Protein AF-A0A820R841-F1 (afdb_monomer_lite)

Secondary structure (DSSP, 8-state):
-HHHHHHHH-SS-B-HHHHHHHHHHHHSS----TTTTT-SSHHHHHHH-TTTEEE-TTS-EEEPPPTTTHHHHHHHHTS-----------------------

InterPro domains:
  IPR025605 OST-HTH/LOTUS domain [PF12872] (2-52)
  IPR025605 OST-HTH/LOTUS domain [PS51644] (1-71)
  IPR041966 LOTUS-like domain [G3DSA:3.30.420.610] (1-84)

pLDDT: mean 76.36, std 21.29, range [25.28, 92.88]

Foldseek 3Di:
DVLLVVQLLDQPAAALVRSQVVSCVVVVPDGDVCVVVVHPDSVVVLVVVPVFWDADPVRGIHGDADPVSVVSSVVSNPDDDPPPPPPDPDDDDDDDDDDDDD

Radius of gyration: 18.35 Å; chains: 1; bounding box: 36×62×39 Å

Structure (mmCIF, N/CA/C/O backbone):
data_AF-A0A820R841-F1
#
_entry.id   AF-A0A820R841-F1
#
loop_
_atom_site.group_PDB
_atom_site.id
_atom_site.type_symbol
_atom_site.label_atom_id
_atom_site.label_alt_id
_atom_site.label_comp_id
_atom_site.label_asym_id
_atom_site.label_entity_id
_atom_site.label_seq_id
_atom_site.pdbx_PDB_ins_code
_atom_site.Cartn_x
_atom_site.Cartn_y
_atom_site.Cartn_z
_atom_site.occupancy
_atom_site.B_iso_or_equiv
_atom_site.auth_seq_id
_atom_site.auth_comp_id
_atom_site.auth_asym_id
_atom_site.auth_atom_id
_atom_site.pdbx_PDB_model_num
ATOM 1 N N . MET A 1 1 ? 2.683 -11.419 -3.778 1.00 62.81 1 MET A N 1
ATOM 2 C CA . MET A 1 1 ? 1.792 -11.886 -2.682 1.00 62.81 1 MET A CA 1
ATOM 3 C C . MET A 1 1 ? 1.988 -11.094 -1.381 1.00 62.81 1 MET A C 1
ATOM 5 O O . MET A 1 1 ? 1.147 -11.144 -0.495 1.00 62.81 1 MET A O 1
ATOM 9 N N . GLU A 1 2 ? 3.055 -10.311 -1.266 1.00 84.12 2 GLU A N 1
ATOM 10 C CA . GLU A 1 2 ? 3.571 -9.724 -0.029 1.00 84.12 2 GLU A CA 1
ATOM 11 C C . GLU A 1 2 ? 2.810 -8.448 0.354 1.00 84.12 2 GLU A C 1
ATOM 13 O O . GLU A 1 2 ? 2.442 -8.269 1.512 1.00 84.12 2 GLU A O 1
ATOM 18 N N . ILE A 1 3 ? 2.477 -7.606 -0.633 1.00 87.25 3 ILE A N 1
ATOM 19 C CA . ILE A 1 3 ? 1.690 -6.376 -0.432 1.00 87.25 3 ILE A CA 1
ATOM 20 C C . ILE A 1 3 ? 0.309 -6.703 0.150 1.00 87.25 3 ILE A C 1
ATOM 22 O O . ILE A 1 3 ? -0.119 -6.082 1.121 1.00 87.25 3 ILE A O 1
ATOM 26 N N . ARG A 1 4 ? -0.371 -7.726 -0.387 1.00 88.62 4 ARG A N 1
ATOM 27 C CA . ARG A 1 4 ? -1.680 -8.166 0.118 1.00 88.62 4 ARG A CA 1
ATOM 28 C C . ARG A 1 4 ? -1.581 -8.649 1.567 1.00 88.62 4 ARG A C 1
ATOM 30 O O . ARG A 1 4 ? -2.420 -8.278 2.380 1.00 88.62 4 ARG A O 1
ATOM 37 N N . SER A 1 5 ? -0.546 -9.421 1.902 1.00 88.56 5 SER A N 1
ATOM 38 C CA . SER A 1 5 ? -0.310 -9.902 3.270 1.00 88.56 5 SER A CA 1
ATOM 39 C C . SER A 1 5 ? -0.080 -8.761 4.264 1.00 88.56 5 SER A C 1
ATOM 41 O O . SER A 1 5 ? -0.651 -8.785 5.355 1.00 88.56 5 SER A O 1
ATOM 43 N N . LEU A 1 6 ? 0.692 -7.737 3.886 1.00 89.94 6 LEU A N 1
ATOM 44 C CA . LEU A 1 6 ? 0.909 -6.539 4.707 1.00 89.94 6 LEU A CA 1
ATOM 45 C C . LEU A 1 6 ? -0.396 -5.775 4.944 1.00 89.94 6 LEU A C 1
ATOM 47 O O . LEU A 1 6 ? -0.734 -5.454 6.081 1.00 89.94 6 LEU A O 1
ATOM 51 N N . LEU A 1 7 ? -1.164 -5.545 3.879 1.00 90.06 7 LEU A N 1
ATOM 52 C CA . LEU A 1 7 ? -2.423 -4.809 3.944 1.00 90.06 7 LEU A CA 1
ATOM 53 C C . LEU A 1 7 ? -3.502 -5.555 4.744 1.00 90.06 7 LEU A C 1
ATOM 55 O O . LEU A 1 7 ? -4.198 -4.935 5.542 1.00 90.06 7 LEU A O 1
ATOM 59 N N . VAL A 1 8 ? -3.625 -6.879 4.586 1.00 89.56 8 VAL A N 1
ATOM 60 C CA . VAL A 1 8 ? -4.573 -7.713 5.357 1.00 89.56 8 VAL A CA 1
ATOM 61 C C . VAL A 1 8 ? -4.209 -7.763 6.841 1.00 89.56 8 VAL A C 1
ATOM 63 O O . VAL A 1 8 ? -5.095 -7.888 7.685 1.00 89.56 8 VAL A O 1
ATOM 66 N N . SER A 1 9 ? -2.921 -7.644 7.160 1.00 87.69 9 SER A N 1
ATOM 67 C CA . SER A 1 9 ? -2.427 -7.608 8.538 1.00 87.69 9 SER A CA 1
ATOM 68 C C . SER A 1 9 ? -2.566 -6.228 9.190 1.00 87.69 9 SER A C 1
ATOM 70 O O . SER A 1 9 ? -2.395 -6.118 10.405 1.00 87.69 9 SER A O 1
ATOM 72 N N . SER A 1 10 ? -2.886 -5.180 8.421 1.00 87.56 10 SER A N 1
ATOM 73 C CA . SER A 1 10 ? -3.151 -3.849 8.962 1.00 87.56 10 SER A CA 1
ATOM 74 C C . SER A 1 10 ? -4.611 -3.696 9.381 1.00 87.56 10 SER A C 1
ATOM 76 O O . SER A 1 10 ? -5.539 -4.032 8.646 1.00 87.56 10 SER A O 1
ATOM 78 N N . GLN A 1 11 ? -4.814 -3.118 10.564 1.00 84.81 11 GLN A N 1
ATOM 79 C CA . GLN A 1 11 ? -6.146 -2.829 11.081 1.00 84.81 11 GLN A CA 1
ATOM 80 C C . GLN A 1 11 ? -6.813 -1.659 10.348 1.00 84.81 11 GLN A C 1
ATOM 82 O O . GLN A 1 11 ? -7.967 -1.766 9.973 1.00 84.81 11 GLN A O 1
ATOM 87 N N . ASN A 1 12 ? -6.115 -0.555 10.084 1.00 84.50 12 ASN A N 1
ATOM 88 C CA . ASN A 1 12 ? -6.753 0.662 9.554 1.00 84.50 12 ASN A CA 1
ATOM 89 C C . ASN A 1 12 ? -6.312 1.000 8.122 1.00 84.50 12 ASN A C 1
ATOM 91 O O . ASN A 1 12 ? -6.436 2.142 7.696 1.00 84.50 12 ASN A O 1
ATOM 95 N N . GLY A 1 13 ? -5.787 0.018 7.383 1.00 87.44 13 GLY A N 1
ATOM 96 C CA . GLY A 1 13 ? -5.051 0.293 6.148 1.00 87.44 13 GLY A CA 1
ATOM 97 C C . GLY A 1 13 ? -3.673 0.894 6.440 1.00 87.44 13 GLY A C 1
ATOM 98 O O . GLY A 1 13 ? -3.258 0.986 7.597 1.00 87.44 13 GLY A O 1
ATOM 99 N N . LEU A 1 14 ? -2.925 1.235 5.399 1.00 91.56 14 LEU A N 1
ATOM 100 C CA . LEU A 1 14 ? -1.582 1.812 5.518 1.00 91.56 14 LEU A CA 1
ATOM 101 C C . LEU A 1 14 ? -1.471 3.056 4.648 1.00 91.56 14 LEU A C 1
ATOM 103 O O . LEU A 1 14 ? -1.995 3.081 3.538 1.00 91.56 14 LEU A O 1
ATOM 107 N N . LEU A 1 15 ? -0.764 4.075 5.127 1.00 92.88 15 LEU A N 1
ATOM 108 C CA . LEU A 1 15 ? -0.303 5.150 4.250 1.00 92.88 15 LEU A CA 1
ATOM 109 C C . LEU A 1 15 ? 0.803 4.625 3.321 1.00 92.88 15 LEU A C 1
ATOM 111 O O . LEU A 1 15 ? 1.490 3.655 3.644 1.00 92.88 15 LEU A O 1
ATOM 115 N N . GLU A 1 16 ? 1.026 5.289 2.187 1.00 89.88 16 GLU A N 1
ATOM 116 C CA . GLU A 1 16 ? 2.059 4.889 1.216 1.00 89.88 16 GLU A CA 1
ATOM 117 C C . GLU A 1 16 ? 3.456 4.772 1.855 1.00 89.88 16 GLU A C 1
ATOM 119 O O . GLU A 1 16 ? 4.186 3.806 1.627 1.00 89.88 16 GLU A O 1
ATOM 124 N N . ASN A 1 17 ? 3.814 5.719 2.725 1.00 88.94 17 ASN A N 1
ATOM 125 C CA . ASN A 1 17 ? 5.089 5.704 3.443 1.00 88.94 17 ASN A CA 1
ATOM 126 C C . ASN A 1 17 ? 5.198 4.539 4.444 1.00 88.94 17 ASN A C 1
ATOM 128 O O . ASN A 1 17 ? 6.274 3.958 4.600 1.00 88.94 17 ASN A O 1
ATOM 132 N N . GLU A 1 18 ? 4.102 4.187 5.116 1.00 90.44 18 GLU A N 1
ATOM 133 C CA . GLU A 1 18 ? 4.035 3.049 6.029 1.00 90.44 18 GLU A CA 1
ATOM 134 C C . GLU A 1 18 ? 4.143 1.741 5.262 1.00 90.44 18 GLU A C 1
ATOM 136 O O . GLU A 1 18 ? 4.908 0.875 5.669 1.00 90.44 18 GLU A O 1
ATOM 141 N N . LEU A 1 19 ? 3.466 1.630 4.119 1.00 89.75 19 LEU A N 1
ATOM 142 C CA . LEU A 1 19 ? 3.560 0.466 3.250 1.00 89.75 19 LEU A CA 1
ATOM 143 C C . LEU A 1 19 ? 4.992 0.266 2.745 1.00 89.75 19 LEU A C 1
ATOM 145 O O . LEU A 1 19 ? 5.520 -0.837 2.842 1.00 89.75 19 LEU A O 1
ATOM 149 N N . CYS A 1 20 ? 5.655 1.324 2.272 1.00 87.88 20 CYS A N 1
ATOM 150 C CA . CYS A 1 20 ? 7.055 1.262 1.847 1.00 87.88 20 CYS A CA 1
ATOM 151 C C . CYS A 1 20 ? 7.992 0.821 2.976 1.00 87.88 20 CYS A C 1
ATOM 153 O O . CYS A 1 20 ? 8.865 -0.028 2.769 1.00 87.88 20 CYS A O 1
ATOM 155 N N . ARG A 1 21 ? 7.810 1.382 4.177 1.00 88.62 21 ARG A N 1
ATOM 156 C CA . ARG A 1 21 ? 8.591 1.018 5.363 1.00 88.62 21 ARG A CA 1
ATOM 157 C C . ARG A 1 21 ? 8.361 -0.441 5.740 1.00 88.62 21 ARG A C 1
ATOM 159 O O . ARG A 1 21 ? 9.324 -1.188 5.881 1.00 88.62 21 ARG A O 1
ATOM 166 N N . ASP A 1 22 ? 7.108 -0.842 5.893 1.00 88.31 22 ASP A N 1
ATOM 167 C CA . ASP A 1 22 ? 6.734 -2.167 6.380 1.00 88.31 22 ASP A CA 1
ATOM 168 C C . ASP A 1 22 ? 7.086 -3.248 5.348 1.00 88.31 22 ASP A C 1
ATOM 170 O O . ASP A 1 22 ? 7.544 -4.322 5.724 1.00 88.31 22 ASP A O 1
ATOM 174 N N . TYR A 1 23 ? 6.997 -2.942 4.050 1.00 89.25 23 TYR A N 1
ATOM 175 C CA . TYR A 1 23 ? 7.494 -3.807 2.979 1.00 89.25 23 TYR A CA 1
ATOM 176 C C . TYR A 1 23 ? 9.009 -3.990 3.041 1.00 89.25 23 TYR A C 1
ATOM 178 O O . TYR A 1 23 ? 9.496 -5.113 2.928 1.00 89.25 23 TYR A O 1
ATOM 186 N N . SER A 1 24 ? 9.756 -2.906 3.265 1.00 86.50 24 SER A N 1
ATOM 187 C CA . SER A 1 24 ? 11.216 -2.972 3.398 1.00 86.50 24 SER A CA 1
ATOM 188 C C . SER A 1 24 ? 11.628 -3.775 4.634 1.00 86.50 24 SER A C 1
ATOM 190 O O . SER A 1 24 ? 12.573 -4.555 4.573 1.00 86.50 24 SER A O 1
ATOM 192 N N . LEU A 1 25 ? 10.894 -3.635 5.745 1.00 85.50 25 LEU A N 1
ATOM 193 C CA . LEU A 1 25 ? 11.095 -4.438 6.955 1.00 85.50 25 LEU A CA 1
ATOM 194 C C . LEU A 1 25 ? 10.756 -5.915 6.722 1.00 85.50 25 LEU A C 1
ATOM 196 O O . LEU A 1 25 ? 11.499 -6.790 7.155 1.00 85.50 25 LEU A O 1
ATOM 200 N N . PHE A 1 26 ? 9.656 -6.193 6.024 1.00 84.19 26 PHE A N 1
ATOM 201 C CA . PHE A 1 26 ? 9.208 -7.551 5.731 1.00 84.19 26 PHE A CA 1
ATOM 202 C C . PHE A 1 26 ? 10.180 -8.289 4.806 1.00 84.19 26 PHE A C 1
ATOM 204 O O . PHE A 1 26 ? 10.542 -9.428 5.081 1.00 84.19 26 PHE A O 1
ATOM 211 N N . ASN A 1 27 ? 10.645 -7.631 3.742 1.00 80.50 27 ASN A N 1
ATOM 212 C CA . ASN A 1 27 ? 11.519 -8.251 2.750 1.00 80.50 27 ASN A CA 1
ATOM 213 C C . ASN A 1 27 ? 13.014 -8.063 3.019 1.00 80.50 27 ASN A C 1
ATOM 215 O O . ASN A 1 27 ? 13.801 -8.650 2.285 1.00 80.50 27 ASN A O 1
ATOM 219 N N . SER A 1 28 ? 13.408 -7.285 4.041 1.00 64.25 28 SER A N 1
ATOM 220 C CA . SER A 1 28 ? 14.776 -7.047 4.564 1.00 64.25 28 SER A CA 1
ATOM 221 C C . SER A 1 28 ? 15.867 -6.615 3.561 1.00 64.25 28 SER A C 1
ATOM 223 O O . SER A 1 28 ? 16.929 -6.158 3.971 1.00 64.25 28 SER A O 1
ATOM 225 N N . GLN A 1 29 ? 15.627 -6.735 2.258 1.00 59.22 29 GLN A N 1
ATOM 226 C CA . GLN A 1 29 ? 16.625 -6.709 1.193 1.00 59.22 29 GLN A CA 1
ATOM 227 C C . GLN A 1 29 ? 16.203 -5.813 0.022 1.00 59.22 29 GLN A C 1
ATOM 229 O O . GLN A 1 29 ? 17.060 -5.385 -0.748 1.00 59.22 29 GLN A O 1
ATOM 234 N N . CYS A 1 30 ? 14.911 -5.498 -0.126 1.00 60.78 30 CYS A N 1
ATOM 235 C CA . CYS A 1 30 ? 14.419 -4.698 -1.245 1.00 60.78 30 CYS A CA 1
ATOM 236 C C . CYS A 1 30 ? 13.305 -3.737 -0.813 1.00 60.78 30 CYS A C 1
ATOM 238 O O . CYS A 1 30 ? 12.354 -4.132 -0.134 1.00 60.78 30 CYS A O 1
ATOM 240 N N . SER A 1 31 ? 13.430 -2.478 -1.239 1.00 78.50 31 SER A N 1
ATOM 241 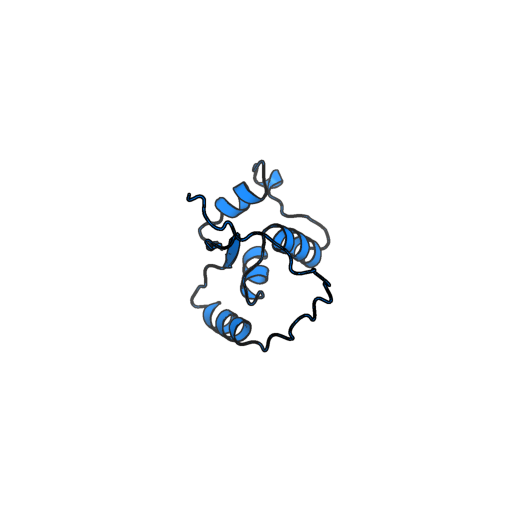C CA . SER A 1 31 ? 12.327 -1.520 -1.255 1.00 78.50 31 SER A CA 1
ATOM 242 C C . SER A 1 31 ? 11.258 -1.969 -2.257 1.00 78.50 31 SER A C 1
ATOM 244 O O . SER A 1 31 ? 11.440 -2.934 -3.000 1.00 78.50 31 SER A O 1
ATOM 246 N N . LEU A 1 32 ? 10.108 -1.295 -2.268 1.00 82.56 32 LEU A N 1
ATOM 247 C CA . LEU A 1 32 ? 9.053 -1.609 -3.228 1.00 82.56 32 LEU A CA 1
ATOM 248 C C . LEU A 1 32 ? 9.634 -1.612 -4.664 1.00 82.56 32 LEU A C 1
ATOM 250 O O . LEU A 1 32 ? 10.231 -0.611 -5.065 1.00 82.56 32 LEU A O 1
ATOM 254 N N . PRO A 1 33 ? 9.485 -2.692 -5.450 1.00 83.12 33 PRO A N 1
ATOM 255 C CA . PRO A 1 33 ? 10.176 -2.851 -6.734 1.00 83.12 33 PRO A CA 1
ATOM 256 C C . PRO A 1 33 ? 9.497 -2.085 -7.887 1.00 83.12 33 PRO A C 1
ATOM 258 O O . PRO A 1 33 ? 9.405 -2.589 -9.003 1.00 83.12 33 PRO A O 1
ATOM 261 N N .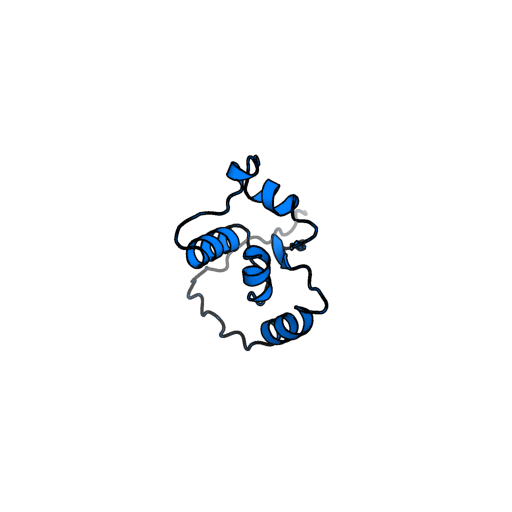 TYR A 1 34 ? 9.008 -0.864 -7.645 1.00 85.75 34 TYR A N 1
ATOM 262 C CA . TYR A 1 34 ? 8.269 -0.079 -8.645 1.00 85.75 34 TYR A CA 1
ATOM 263 C C . TYR A 1 34 ? 9.120 0.230 -9.889 1.00 85.75 34 TYR A C 1
ATOM 265 O O . TYR A 1 34 ? 8.623 0.140 -11.010 1.00 85.75 34 TYR A O 1
ATOM 273 N N . GLN A 1 35 ? 10.421 0.487 -9.705 1.00 86.00 35 GLN A N 1
ATOM 274 C CA . GLN A 1 35 ? 11.364 0.736 -10.803 1.00 86.00 35 GLN A CA 1
ATOM 275 C C . GLN A 1 35 ? 11.590 -0.507 -11.669 1.00 86.00 35 GLN A C 1
ATOM 277 O O . GLN A 1 35 ? 11.665 -0.402 -12.889 1.00 86.00 35 GLN A O 1
ATOM 282 N N . THR A 1 36 ? 11.647 -1.693 -11.055 1.00 85.12 36 THR A N 1
ATOM 283 C CA . THR A 1 36 ? 11.781 -2.971 -11.773 1.00 85.12 36 THR A CA 1
ATOM 284 C C . THR A 1 36 ? 10.582 -3.226 -12.682 1.00 85.12 36 THR A C 1
ATOM 286 O O . THR A 1 36 ? 10.726 -3.813 -13.751 1.00 85.12 36 THR A O 1
ATOM 289 N N . PHE A 1 37 ? 9.404 -2.752 -12.278 1.00 85.56 37 PHE A N 1
ATOM 290 C CA . PHE A 1 37 ? 8.182 -2.825 -13.073 1.00 85.56 37 PHE A CA 1
ATOM 291 C C . PHE A 1 37 ? 8.002 -1.648 -14.050 1.00 85.56 37 PHE A C 1
ATOM 293 O O . PHE A 1 37 ? 6.995 -1.598 -14.750 1.00 85.56 37 PHE A O 1
ATOM 300 N N . GLY A 1 38 ? 8.966 -0.724 -14.133 1.00 89.69 38 GLY A N 1
ATOM 301 C CA . GLY A 1 38 ? 8.949 0.389 -15.087 1.00 89.69 38 GLY A CA 1
ATOM 302 C C . GLY A 1 38 ? 8.116 1.601 -14.661 1.00 89.69 38 GLY A C 1
ATOM 303 O O . GLY A 1 38 ? 7.848 2.468 -15.490 1.00 89.69 38 GLY A O 1
ATOM 304 N N . TYR A 1 39 ? 7.716 1.692 -13.391 1.00 91.69 39 TYR A N 1
ATOM 305 C CA . TYR A 1 39 ? 6.993 2.851 -12.867 1.00 91.69 39 TYR A CA 1
ATOM 306 C C . TYR A 1 39 ? 7.953 3.939 -12.379 1.00 91.69 39 TYR A C 1
ATOM 308 O O . TYR A 1 39 ? 9.028 3.653 -11.849 1.00 91.69 39 TYR A O 1
ATOM 316 N N . LEU A 1 40 ? 7.541 5.202 -12.529 1.00 88.62 40 LEU A N 1
ATOM 317 C CA . LEU A 1 40 ? 8.322 6.369 -12.104 1.00 88.62 40 LEU A CA 1
ATOM 318 C C . LEU A 1 40 ? 8.179 6.647 -10.607 1.00 88.62 40 LEU A C 1
ATOM 320 O O . LEU A 1 40 ? 9.136 7.073 -9.960 1.00 88.62 40 LEU A O 1
ATOM 324 N N . THR A 1 41 ? 6.991 6.397 -10.060 1.00 88.62 41 THR A N 1
ATOM 325 C CA . THR A 1 41 ? 6.681 6.632 -8.652 1.00 88.62 41 THR A CA 1
ATOM 326 C C . THR A 1 41 ? 6.060 5.398 -8.004 1.00 88.62 41 THR A C 1
ATOM 328 O O . THR A 1 41 ? 5.493 4.528 -8.671 1.00 88.62 41 THR A O 1
ATOM 331 N N . VAL A 1 42 ? 6.172 5.321 -6.676 1.00 88.56 42 VAL A N 1
ATOM 332 C CA . VAL A 1 42 ? 5.498 4.292 -5.873 1.00 88.56 42 VAL A CA 1
ATOM 333 C C . VAL A 1 42 ? 3.986 4.420 -6.026 1.00 88.56 42 VAL A C 1
ATOM 335 O O . VAL A 1 42 ? 3.315 3.412 -6.228 1.00 88.56 42 VAL A O 1
ATOM 338 N N . THR A 1 43 ? 3.459 5.643 -5.978 1.00 89.38 43 THR A N 1
ATOM 339 C CA . THR A 1 43 ? 2.037 5.922 -6.173 1.00 89.38 43 THR A CA 1
ATOM 340 C C . THR A 1 43 ? 1.527 5.359 -7.503 1.00 89.38 43 THR A C 1
ATOM 342 O O . THR A 1 43 ? 0.510 4.673 -7.511 1.00 89.38 43 THR A O 1
ATOM 345 N N . ASP A 1 44 ? 2.251 5.556 -8.612 1.00 90.50 44 ASP A N 1
ATOM 346 C CA . ASP A 1 44 ? 1.863 5.010 -9.924 1.00 90.50 44 ASP A CA 1
ATOM 347 C C . ASP A 1 44 ? 1.836 3.481 -9.925 1.00 90.50 44 ASP A C 1
ATOM 349 O O . ASP A 1 44 ? 0.913 2.866 -10.459 1.00 90.50 44 ASP A O 1
ATOM 353 N N . PHE A 1 45 ? 2.827 2.857 -9.284 1.00 91.06 45 PHE A N 1
ATOM 354 C CA . PHE A 1 45 ? 2.850 1.409 -9.128 1.00 91.06 45 PHE A CA 1
ATOM 355 C C . PHE A 1 45 ? 1.659 0.915 -8.302 1.00 91.06 45 PHE A C 1
ATOM 357 O O . PHE A 1 45 ? 0.984 -0.020 -8.718 1.00 91.06 45 PHE A O 1
ATOM 364 N N . LEU A 1 46 ? 1.351 1.542 -7.167 1.00 89.88 46 LEU A N 1
ATOM 365 C CA . LEU A 1 46 ? 0.22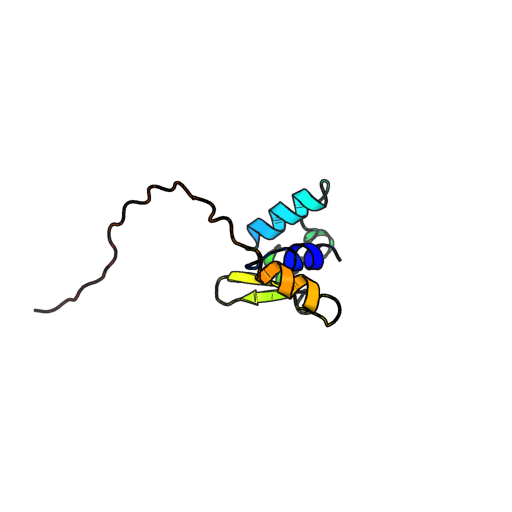5 1.135 -6.323 1.00 89.88 46 LEU A CA 1
ATOM 366 C C . LEU A 1 46 ? -1.116 1.339 -7.038 1.00 89.88 46 LEU A C 1
ATOM 368 O O . LEU A 1 46 ? -1.946 0.434 -7.021 1.00 89.88 46 LEU A O 1
ATOM 372 N N . ASN A 1 47 ? -1.273 2.444 -7.768 1.00 89.88 47 ASN A N 1
ATOM 373 C CA . ASN A 1 47 ? -2.439 2.708 -8.614 1.00 89.88 47 ASN A CA 1
ATOM 374 C C . ASN A 1 47 ? -2.610 1.689 -9.749 1.00 89.88 47 ASN A C 1
ATOM 376 O O . ASN A 1 47 ? -3.710 1.543 -10.276 1.00 89.88 47 ASN A O 1
ATOM 380 N N . SER A 1 48 ? -1.549 0.986 -10.154 1.00 91.25 48 SER A N 1
ATOM 381 C CA . SER A 1 48 ? -1.658 -0.094 -11.139 1.00 91.25 48 SER A CA 1
ATOM 382 C C . SER A 1 48 ? -2.257 -1.382 -10.553 1.00 91.25 48 SER A C 1
ATOM 384 O O . SER A 1 48 ? -2.865 -2.161 -11.284 1.00 91.25 48 SER A O 1
ATOM 386 N N . LEU A 1 49 ? -2.156 -1.587 -9.233 1.00 89.31 49 LEU A N 1
ATOM 387 C CA . LEU A 1 49 ? -2.555 -2.813 -8.525 1.00 89.31 49 LEU A CA 1
ATOM 388 C C . LEU A 1 49 ? -4.037 -2.817 -8.098 1.00 89.31 49 LEU A C 1
ATOM 390 O O . LEU A 1 49 ? -4.373 -3.201 -6.973 1.00 89.31 49 LEU A O 1
ATOM 394 N N . ASN A 1 50 ? -4.938 -2.401 -8.991 1.00 87.06 50 ASN A N 1
ATOM 395 C CA . ASN A 1 50 ? -6.377 -2.247 -8.706 1.00 87.06 50 ASN A CA 1
ATOM 396 C C . ASN A 1 50 ? -7.118 -3.560 -8.394 1.00 87.06 50 ASN A C 1
ATOM 398 O O . ASN A 1 50 ? -8.269 -3.533 -7.975 1.00 87.06 50 ASN A O 1
ATOM 402 N N . ASP A 1 51 ? -6.497 -4.712 -8.627 1.00 87.94 51 ASP A N 1
ATOM 403 C CA . ASP A 1 51 ? -7.000 -6.045 -8.284 1.00 87.94 51 ASP A CA 1
ATOM 404 C C . ASP A 1 51 ? -6.555 -6.507 -6.881 1.00 87.94 51 ASP A C 1
ATOM 406 O O . ASP A 1 51 ? -7.075 -7.478 -6.324 1.00 87.94 51 ASP A O 1
ATOM 410 N N . ILE A 1 52 ? -5.584 -5.817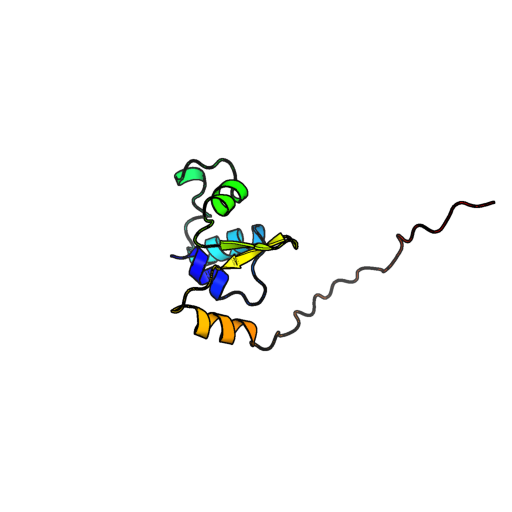 -6.281 1.00 88.50 52 ILE A N 1
ATOM 411 C CA . ILE A 1 52 ? -4.999 -6.166 -4.983 1.00 88.50 52 ILE A CA 1
ATOM 412 C C . ILE A 1 52 ? -5.381 -5.155 -3.909 1.00 88.50 52 ILE A C 1
ATOM 414 O O . ILE A 1 52 ? -5.582 -5.555 -2.758 1.00 88.50 52 ILE A O 1
ATOM 418 N N . LEU A 1 53 ? -5.462 -3.872 -4.256 1.00 91.75 53 LEU A N 1
ATOM 419 C CA . LEU A 1 53 ? -5.658 -2.786 -3.305 1.00 91.75 53 LEU A CA 1
ATOM 420 C C . LEU A 1 53 ? -6.603 -1.710 -3.836 1.00 91.75 53 LEU A C 1
ATOM 422 O O . LEU A 1 53 ? -6.859 -1.614 -5.033 1.00 91.75 53 LEU A O 1
ATOM 426 N N . TYR A 1 54 ? -7.107 -0.891 -2.919 1.00 91.00 54 TYR A N 1
ATOM 427 C CA . TYR A 1 54 ? -7.831 0.331 -3.238 1.00 91.00 54 TYR A CA 1
ATOM 428 C C . TYR A 1 54 ? -7.400 1.469 -2.309 1.00 91.00 54 TYR A C 1
ATOM 430 O O . TYR A 1 54 ? -7.000 1.243 -1.161 1.00 91.00 54 TYR A O 1
ATOM 438 N N . HIS A 1 55 ? -7.505 2.698 -2.810 1.00 91.12 55 HIS A N 1
ATOM 439 C CA . HIS A 1 55 ? -7.233 3.915 -2.052 1.00 91.12 55 HIS A CA 1
ATOM 440 C C . HIS A 1 55 ? -8.533 4.449 -1.444 1.00 91.12 55 HIS A C 1
ATOM 442 O O . HIS A 1 55 ? -9.536 4.608 -2.142 1.00 91.12 55 HIS A O 1
ATOM 448 N N . SER A 1 56 ? -8.533 4.715 -0.139 1.00 89.44 56 SER A N 1
ATOM 449 C CA . SER A 1 56 ? -9.636 5.408 0.521 1.00 89.44 56 SER A CA 1
ATOM 450 C C . SER A 1 56 ? -9.549 6.921 0.275 1.00 89.44 56 SER A C 1
ATOM 452 O O . SER A 1 56 ? -8.454 7.446 0.048 1.00 89.44 56 SER A O 1
ATOM 454 N N . PRO A 1 57 ? -10.675 7.654 0.369 1.00 86.69 57 PRO A N 1
ATOM 455 C CA . PRO A 1 57 ? -10.674 9.117 0.287 1.00 86.69 57 PRO A CA 1
ATOM 456 C C . PRO A 1 57 ? -9.768 9.794 1.327 1.00 86.69 57 PRO A C 1
ATOM 458 O O . PRO A 1 57 ? -9.276 10.893 1.090 1.00 86.69 57 PRO A O 1
ATOM 461 N N . ASP A 1 58 ? -9.518 9.119 2.451 1.00 88.25 58 ASP A N 1
ATOM 462 C CA . ASP A 1 58 ? -8.679 9.602 3.552 1.00 88.25 58 ASP A CA 1
ATOM 463 C C . ASP A 1 58 ? -7.171 9.388 3.299 1.00 88.25 58 ASP A C 1
ATOM 465 O O . ASP A 1 58 ? -6.343 9.716 4.149 1.00 88.25 58 ASP A O 1
ATOM 469 N N . GLY A 1 59 ? -6.797 8.824 2.144 1.00 86.38 59 GLY A N 1
ATOM 470 C CA . GLY A 1 59 ? -5.408 8.577 1.750 1.00 86.38 59 GLY A CA 1
ATOM 471 C C . GLY A 1 59 ? -4.825 7.251 2.248 1.00 86.38 59 GLY A C 1
ATOM 472 O O . GLY A 1 59 ? -3.633 7.005 2.060 1.00 86.38 59 GLY A O 1
ATOM 473 N N . TYR A 1 60 ? -5.638 6.384 2.858 1.00 91.69 60 TYR A N 1
ATOM 474 C CA . TYR A 1 60 ? -5.211 5.055 3.300 1.00 91.69 60 TYR A CA 1
ATOM 475 C C . TYR A 1 60 ? -5.358 4.017 2.192 1.00 91.69 60 TYR A C 1
ATOM 477 O O . TYR A 1 60 ? -6.304 4.029 1.407 1.00 91.69 60 TYR A O 1
ATOM 485 N N . ILE A 1 61 ? -4.432 3.070 2.172 1.00 92.88 61 ILE A N 1
ATOM 486 C CA . ILE A 1 61 ? -4.410 1.945 1.247 1.00 92.88 61 ILE A CA 1
ATOM 487 C C . ILE A 1 61 ? -4.977 0.730 1.965 1.00 92.88 61 ILE A C 1
ATOM 489 O O . ILE A 1 61 ? -4.521 0.363 3.053 1.00 92.88 61 ILE A O 1
ATOM 493 N N . HIS A 1 62 ? -5.962 0.092 1.345 1.00 91.56 62 HIS A N 1
ATOM 494 C CA . HIS A 1 62 ? -6.648 -1.074 1.883 1.00 91.56 62 HIS A CA 1
ATOM 495 C C . HIS A 1 62 ? -6.553 -2.257 0.919 1.00 91.56 62 HIS A C 1
ATOM 497 O O . HIS A 1 62 ? -6.484 -2.059 -0.295 1.00 91.56 62 HIS A O 1
ATOM 503 N N . PRO A 1 63 ? -6.562 -3.498 1.433 1.00 92.00 63 PRO A N 1
ATOM 504 C CA . PRO A 1 63 ? -6.584 -4.674 0.580 1.00 92.00 63 PRO A CA 1
ATOM 505 C C . PRO A 1 63 ? -7.976 -4.876 -0.023 1.00 92.00 63 PRO A C 1
ATOM 507 O O . PRO A 1 63 ? -8.992 -4.685 0.648 1.00 92.00 63 PRO A O 1
ATOM 510 N N . ILE A 1 64 ? -8.023 -5.379 -1.252 1.00 90.00 64 ILE A N 1
ATOM 511 C CA . ILE A 1 64 ? -9.216 -6.044 -1.772 1.00 90.00 64 ILE A CA 1
ATOM 512 C C . ILE A 1 64 ? -9.283 -7.432 -1.130 1.00 90.00 64 ILE A C 1
ATOM 514 O O . ILE A 1 64 ? -8.327 -8.212 -1.168 1.00 90.00 64 ILE A O 1
ATOM 518 N N . VAL A 1 65 ? -10.398 -7.703 -0.452 1.00 86.56 65 VAL A N 1
ATOM 519 C CA . VAL A 1 65 ? -10.567 -8.887 0.395 1.00 86.56 65 VAL A CA 1
ATOM 520 C C . VAL A 1 65 ? -11.353 -9.958 -0.353 1.00 86.56 65 VAL A C 1
ATOM 522 O O . VAL A 1 65 ? -12.531 -9.778 -0.660 1.00 86.56 65 VAL A O 1
ATOM 525 N N . ASP A 1 66 ? -10.710 -11.102 -0.567 1.00 86.19 66 ASP A N 1
ATOM 526 C CA . ASP A 1 66 ? -11.300 -12.288 -1.182 1.00 86.19 66 ASP A CA 1
ATOM 527 C C . ASP A 1 66 ? -11.930 -13.204 -0.118 1.00 86.19 66 ASP A C 1
ATOM 529 O O . ASP A 1 66 ? -11.706 -13.050 1.087 1.00 86.19 66 ASP A O 1
ATOM 533 N N . GLN A 1 67 ? -12.693 -14.220 -0.540 1.00 86.12 67 GLN A N 1
ATOM 534 C CA . GLN A 1 67 ? -13.320 -15.178 0.389 1.00 86.12 67 GLN A CA 1
ATOM 535 C C . GLN A 1 67 ? -12.302 -15.854 1.325 1.00 86.12 67 GLN A C 1
ATOM 537 O O . GLN A 1 67 ? -12.610 -16.100 2.491 1.00 86.12 67 GLN A O 1
ATOM 542 N N . SER A 1 68 ? -11.080 -16.097 0.843 1.00 83.50 68 SER A N 1
ATOM 543 C CA . SER A 1 68 ? -9.993 -16.704 1.616 1.00 83.50 68 SER A CA 1
ATOM 544 C C . SER A 1 68 ? -9.406 -15.771 2.681 1.00 83.50 68 SER A C 1
ATOM 546 O O . SER A 1 68 ? -9.026 -16.231 3.756 1.00 83.50 68 SER A O 1
ATOM 548 N N . THR A 1 69 ? -9.358 -14.460 2.428 1.00 85.12 69 THR A N 1
ATOM 549 C CA . THR A 1 69 ? -8.758 -13.473 3.343 1.00 85.12 69 THR A CA 1
ATOM 550 C C . THR A 1 69 ? -9.788 -12.776 4.230 1.00 85.12 69 THR A C 1
ATOM 552 O O . THR A 1 69 ? -9.421 -12.157 5.229 1.00 85.12 69 THR A O 1
ATOM 555 N N . LYS A 1 70 ? -11.086 -12.942 3.947 1.00 87.94 70 LYS A N 1
ATOM 556 C CA . LYS A 1 70 ? -12.201 -12.318 4.677 1.00 87.94 70 LYS A CA 1
ATOM 557 C C . LYS A 1 70 ? -12.218 -12.611 6.171 1.00 87.94 70 LYS A C 1
ATOM 559 O O . LYS A 1 70 ? -12.422 -11.696 6.968 1.00 87.94 70 LYS A O 1
ATOM 564 N N . HIS A 1 71 ? -12.035 -13.872 6.563 1.00 88.00 71 HIS A N 1
ATOM 565 C CA . HIS A 1 71 ? -12.077 -14.245 7.979 1.00 88.00 71 HIS A CA 1
ATOM 566 C C . HIS A 1 71 ? -10.918 -13.612 8.757 1.00 88.00 71 HIS A C 1
ATOM 568 O O . HIS A 1 71 ? -11.139 -13.007 9.805 1.00 88.00 71 HIS A O 1
ATOM 574 N N . ILE A 1 72 ? -9.706 -13.683 8.199 1.00 88.81 72 ILE A N 1
ATOM 575 C CA . ILE A 1 72 ? -8.497 -13.107 8.797 1.00 88.81 72 ILE A CA 1
ATOM 576 C C . ILE A 1 72 ? -8.639 -11.590 8.903 1.00 88.81 72 ILE A C 1
ATOM 578 O O . ILE A 1 72 ? -8.470 -11.037 9.985 1.00 88.81 72 ILE A O 1
ATOM 582 N N . PHE A 1 73 ? -9.037 -10.924 7.817 1.00 88.62 73 PHE A N 1
ATOM 583 C CA . PHE A 1 73 ? -9.230 -9.478 7.806 1.00 88.62 73 PHE A CA 1
ATOM 584 C C . PHE A 1 73 ? -10.241 -9.034 8.867 1.00 88.62 73 PHE A C 1
ATOM 586 O O . PHE A 1 73 ? -9.975 -8.113 9.633 1.00 88.62 73 PHE A O 1
ATOM 593 N N . LYS A 1 74 ? -11.372 -9.738 8.998 1.00 88.69 74 LYS A N 1
ATOM 594 C CA . LYS A 1 74 ? -12.370 -9.441 10.035 1.00 88.69 74 LYS A CA 1
ATOM 595 C C . LYS A 1 74 ? -11.797 -9.566 11.450 1.00 88.69 74 LYS A C 1
ATOM 597 O O . LYS A 1 74 ? -12.096 -8.724 12.292 1.00 88.69 74 LYS A O 1
ATOM 602 N N . LEU A 1 75 ? -10.987 -10.591 11.715 1.00 90.25 75 LEU A N 1
ATOM 603 C CA . LEU A 1 75 ? -10.328 -10.753 13.013 1.00 90.25 75 LEU A CA 1
ATOM 604 C C . LEU A 1 75 ? -9.339 -9.619 13.290 1.00 90.25 75 LEU A C 1
ATOM 606 O O . LEU A 1 75 ? -9.329 -9.090 14.398 1.00 90.25 75 LEU A O 1
ATOM 610 N N . VAL A 1 76 ? -8.550 -9.221 12.289 1.00 88.94 76 VAL A N 1
ATOM 611 C CA . VAL A 1 76 ? -7.595 -8.107 12.387 1.00 88.94 76 VAL A CA 1
ATOM 612 C C . VAL A 1 76 ? -8.320 -6.793 12.692 1.00 88.94 76 VAL A C 1
ATOM 614 O O . VAL A 1 76 ? -7.944 -6.092 13.628 1.00 88.94 76 VAL A O 1
ATOM 617 N N . GLN A 1 77 ? -9.421 -6.506 11.994 1.00 87.38 77 GLN A N 1
ATOM 618 C CA . GLN A 1 77 ? -10.254 -5.317 12.225 1.00 87.38 77 GLN A CA 1
ATOM 619 C C . GLN A 1 77 ? -10.779 -5.218 13.665 1.00 87.38 77 GLN A C 1
ATOM 621 O O . GLN A 1 77 ? -10.892 -4.130 14.229 1.00 87.38 77 GLN A O 1
ATOM 626 N N . GLN A 1 78 ? -11.073 -6.362 14.284 1.00 87.94 78 GLN A N 1
ATOM 627 C CA . GLN A 1 78 ? -11.620 -6.453 15.639 1.00 87.94 78 GLN A CA 1
ATOM 628 C C . GLN A 1 78 ? -10.550 -6.464 16.738 1.00 87.94 78 GLN A C 1
ATOM 630 O O . GLN A 1 78 ? -10.890 -6.525 17.925 1.00 87.94 78 GLN A O 1
ATOM 635 N N . GLN A 1 79 ? -9.262 -6.414 16.385 1.00 87.19 79 GLN A N 1
ATOM 636 C CA . GLN A 1 79 ? -8.194 -6.385 17.376 1.00 87.19 79 GLN A CA 1
ATOM 637 C C . GLN A 1 79 ? -8.320 -5.150 18.269 1.00 87.19 79 GLN A C 1
ATOM 639 O O . GLN A 1 79 ? -8.615 -4.037 17.830 1.00 87.19 79 GLN A O 1
ATOM 644 N N . ARG A 1 80 ? -8.082 -5.344 19.569 1.00 84.88 80 ARG A N 1
ATOM 645 C CA . ARG A 1 80 ? -8.079 -4.237 20.525 1.00 84.88 80 ARG A CA 1
ATOM 646 C C . ARG A 1 80 ? -6.926 -3.303 20.183 1.00 84.88 80 ARG A C 1
ATOM 648 O O . ARG A 1 80 ? -5.764 -3.649 20.398 1.00 84.88 80 ARG A O 1
ATOM 655 N N . THR A 1 81 ? -7.244 -2.095 19.731 1.00 68.62 81 THR A N 1
ATOM 656 C CA . THR A 1 81 ? -6.247 -1.041 19.560 1.00 68.62 81 THR A CA 1
ATOM 657 C C . THR A 1 81 ? -5.647 -0.714 20.922 1.00 68.62 81 THR A C 1
ATOM 659 O O . THR A 1 81 ? -6.293 -0.083 21.766 1.00 68.62 81 THR A O 1
ATOM 662 N N . LYS A 1 82 ? -4.389 -1.099 21.151 1.00 64.69 82 LYS A N 1
ATOM 663 C CA . LYS A 1 82 ? -3.580 -0.406 22.154 1.00 64.69 82 LYS A CA 1
ATOM 664 C C . LYS A 1 82 ? -3.432 1.011 21.619 1.00 64.69 82 LYS A C 1
ATOM 666 O O . LYS A 1 82 ? -2.716 1.204 20.640 1.00 64.69 82 LYS A O 1
ATOM 671 N N . LYS A 1 83 ? -4.159 1.982 22.190 1.00 56.31 83 LYS A N 1
ATOM 672 C CA . LYS A 1 83 ? -3.968 3.400 21.855 1.00 56.31 83 LYS A CA 1
ATOM 673 C C . LYS A 1 83 ? -2.468 3.666 21.957 1.00 56.31 83 LYS A C 1
ATOM 675 O O . LYS A 1 83 ? -1.928 3.635 23.063 1.00 56.31 83 LYS A O 1
ATOM 680 N N . LYS A 1 84 ? -1.790 3.871 20.821 1.00 52.06 84 LYS A N 1
ATOM 681 C CA . LYS A 1 84 ? -0.442 4.432 20.832 1.00 52.06 84 LYS A CA 1
ATOM 682 C C . LYS A 1 84 ? -0.621 5.787 21.502 1.00 52.06 84 LYS A C 1
ATOM 684 O O . LYS A 1 84 ? -1.280 6.667 20.959 1.00 52.06 84 LYS A O 1
ATOM 689 N N . THR A 1 85 ? -0.156 5.911 22.739 1.00 40.44 85 THR A N 1
ATOM 690 C CA . THR A 1 85 ? -0.089 7.184 23.444 1.00 40.44 85 THR A CA 1
ATOM 691 C C . THR A 1 85 ? 0.969 8.008 22.733 1.00 40.44 85 THR A C 1
ATOM 693 O O . THR A 1 85 ? 2.132 8.042 23.124 1.00 40.44 85 THR A O 1
ATOM 696 N N . THR A 1 86 ? 0.584 8.644 21.630 1.00 41.12 86 THR A N 1
ATOM 697 C CA . THR A 1 86 ? 1.412 9.649 20.985 1.00 41.12 86 THR A CA 1
ATOM 698 C C . THR A 1 86 ? 1.514 10.794 21.985 1.00 41.12 86 THR A C 1
ATOM 700 O O . THR A 1 86 ? 0.591 11.590 22.148 1.00 41.12 86 THR A O 1
ATOM 703 N N . LYS A 1 87 ? 2.613 10.835 22.744 1.00 43.47 87 LYS A N 1
ATOM 704 C CA . LYS A 1 87 ? 3.009 12.012 23.518 1.00 43.47 87 LYS A CA 1
ATOM 705 C C . LYS A 1 87 ? 3.398 13.104 22.521 1.00 43.47 87 LYS A C 1
ATOM 707 O O . LYS A 1 87 ? 4.575 13.399 22.358 1.00 43.47 87 LYS A O 1
ATOM 712 N N . THR A 1 88 ? 2.419 13.707 21.859 1.00 36.88 88 THR A N 1
ATOM 713 C CA . THR A 1 88 ? 2.635 14.910 21.059 1.00 36.88 88 THR A CA 1
ATOM 714 C C . THR A 1 88 ? 1.907 16.045 21.754 1.00 36.88 88 THR A C 1
ATOM 716 O O . THR A 1 88 ? 0.688 16.170 21.674 1.00 36.88 88 THR A O 1
ATOM 719 N N . LYS A 1 89 ? 2.665 16.863 22.493 1.00 44.72 89 LYS A N 1
ATOM 720 C CA . LYS A 1 89 ? 2.212 18.190 22.915 1.00 44.72 89 LYS A CA 1
ATOM 721 C C . LYS A 1 89 ? 2.019 19.023 21.645 1.00 44.72 89 LYS A C 1
ATOM 723 O O . LYS A 1 89 ? 2.973 19.635 21.180 1.00 44.72 89 LYS A O 1
ATOM 728 N N . ILE A 1 90 ? 0.819 19.037 21.077 1.00 39.25 90 ILE A N 1
ATOM 729 C CA . ILE A 1 90 ? 0.441 20.025 20.063 1.00 39.25 90 ILE A CA 1
ATOM 730 C C . ILE A 1 90 ? -0.491 21.012 20.756 1.00 39.25 90 ILE A C 1
ATOM 732 O O . ILE A 1 90 ? -1.592 20.657 21.176 1.00 39.25 90 ILE A O 1
ATOM 736 N N . LYS A 1 91 ? 0.015 22.235 20.952 1.00 32.91 91 LYS A N 1
ATOM 737 C CA . LYS A 1 91 ? -0.764 23.385 21.413 1.00 32.91 91 LYS A CA 1
ATOM 738 C C . LYS A 1 91 ? -1.919 23.599 20.433 1.00 32.91 91 LYS A C 1
ATOM 740 O O . LYS A 1 91 ? -1.696 23.762 19.239 1.00 32.91 91 LYS A O 1
ATOM 745 N N . GLN A 1 92 ? -3.136 23.577 20.958 1.00 32.09 92 GLN A N 1
ATOM 746 C CA . GLN A 1 92 ? -4.337 24.023 20.266 1.00 32.09 92 GLN A CA 1
ATOM 747 C C . GLN A 1 92 ? -4.291 25.551 20.183 1.00 32.09 92 GLN A C 1
ATOM 749 O O . GLN A 1 92 ? -4.360 26.192 21.224 1.00 32.09 92 GLN A O 1
ATOM 754 N N . GLN A 1 93 ? -4.120 26.099 18.982 1.00 29.70 93 GLN A N 1
ATOM 755 C CA . GLN A 1 93 ? -4.315 27.504 18.584 1.00 29.70 93 GLN A CA 1
ATOM 756 C C . GLN A 1 93 ? -3.911 27.559 17.096 1.00 29.70 93 GLN A C 1
ATOM 758 O O . GLN A 1 93 ? -2.859 27.043 16.751 1.00 29.70 93 GLN A O 1
ATOM 763 N N . GLU A 1 94 ? -4.633 28.104 16.126 1.00 31.56 94 GLU A N 1
ATOM 764 C CA . GLU A 1 94 ? -5.881 28.850 16.099 1.00 31.56 94 GLU A CA 1
ATOM 765 C C . GLU A 1 94 ? -6.167 29.050 14.601 1.00 31.56 94 GLU A C 1
ATOM 767 O O . GLU A 1 94 ? -5.475 29.826 13.959 1.00 31.56 94 GLU A O 1
AT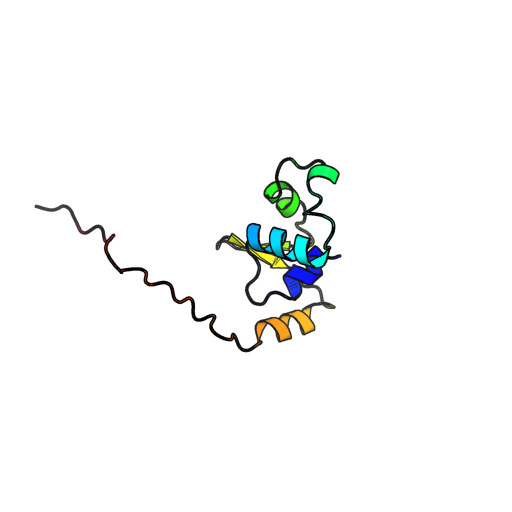OM 772 N N . TYR A 1 95 ? -7.119 28.330 14.002 1.00 25.28 95 TYR A N 1
ATOM 773 C CA . TYR A 1 95 ? -7.618 28.680 12.664 1.00 25.28 95 TYR A CA 1
ATOM 774 C C . TYR A 1 95 ? -9.120 28.427 12.620 1.00 25.28 95 TYR A C 1
ATOM 776 O O . TYR A 1 95 ? -9.607 27.431 12.089 1.00 25.28 95 TYR A O 1
ATOM 784 N N . LYS A 1 96 ? -9.867 29.342 13.240 1.00 28.03 96 LYS A N 1
ATOM 785 C CA . LYS A 1 96 ? -11.273 29.564 12.916 1.00 28.03 96 LYS A CA 1
ATOM 786 C C . LYS A 1 96 ? -11.381 30.930 12.258 1.00 28.03 96 LYS A C 1
ATOM 788 O O . LYS A 1 96 ? -11.286 31.953 12.929 1.00 28.03 96 LYS A O 1
ATOM 793 N N . TYR A 1 97 ? -11.594 30.927 10.946 1.00 25.75 97 TYR A N 1
ATOM 794 C CA . TYR A 1 97 ? -12.147 32.080 10.249 1.00 25.75 97 TYR A CA 1
ATOM 795 C C . TYR A 1 97 ? -13.474 32.452 10.912 1.00 25.75 97 TYR A C 1
ATOM 797 O O . TYR A 1 97 ? -14.376 31.621 10.994 1.00 25.75 97 TYR A O 1
ATOM 805 N N . THR A 1 98 ? -13.577 33.691 11.393 1.00 33.75 98 THR A N 1
ATOM 806 C CA . THR A 1 98 ? -14.849 34.281 11.809 1.00 33.75 98 THR A CA 1
ATOM 807 C C . THR A 1 98 ? -14.953 35.680 11.201 1.00 33.75 98 THR A C 1
ATOM 809 O O . THR A 1 98 ? -14.352 36.625 11.691 1.00 33.75 98 THR A O 1
ATOM 812 N N . GLN A 1 99 ? -15.703 35.740 10.098 1.00 28.88 99 GLN A N 1
ATOM 813 C CA . GLN A 1 99 ? -16.650 36.788 9.704 1.00 28.88 99 GLN A CA 1
ATOM 814 C C . GLN A 1 99 ? -16.164 38.246 9.573 1.00 28.88 99 GLN A C 1
ATOM 816 O O . GLN A 1 99 ? -16.052 38.995 10.539 1.00 28.88 99 GLN A O 1
ATOM 821 N N . GLN A 1 100 ? -16.058 38.687 8.316 1.00 31.42 100 GLN A N 1
ATOM 822 C CA . GLN A 1 100 ? -16.302 40.072 7.905 1.00 31.42 100 GLN A CA 1
ATOM 823 C C . GLN A 1 100 ? -17.792 40.412 8.073 1.00 31.42 100 GLN A C 1
ATOM 825 O O . GLN A 1 100 ? -18.620 39.777 7.425 1.00 31.42 100 GLN A O 1
ATOM 830 N N . SER A 1 101 ? -18.108 41.430 8.882 1.00 27.86 101 SER A N 1
ATOM 831 C CA . SER A 1 101 ? -19.202 42.396 8.652 1.00 27.86 101 SER A CA 1
ATOM 832 C C . SER A 1 101 ? -19.332 43.351 9.846 1.00 27.86 101 SER A C 1
ATOM 834 O O . SER A 1 101 ? -19.846 42.939 10.885 1.00 27.86 101 SER A O 1
ATOM 836 N N . LYS A 1 102 ? -18.901 44.610 9.717 1.00 35.38 102 LYS A N 1
ATOM 837 C CA . LYS A 1 102 ? -19.768 45.779 9.474 1.00 35.38 102 LYS A CA 1
ATOM 838 C C . LYS A 1 102 ? -18.933 47.058 9.411 1.00 35.38 102 L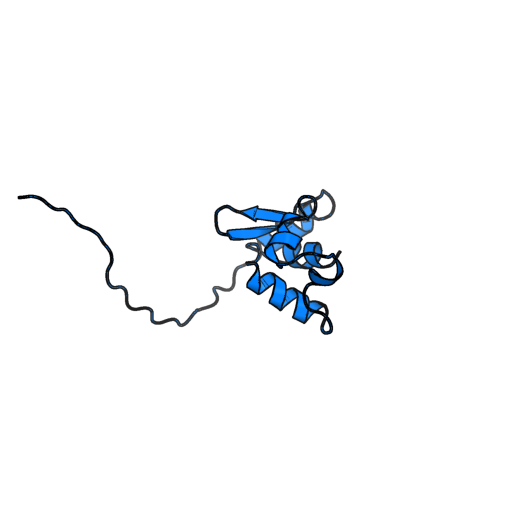YS A C 1
ATOM 840 O O . LYS A 1 102 ? -17.965 47.152 10.193 1.00 35.38 102 LYS A O 1
#

Sequence (102 aa):
MEIRSLLVSSQNGLLENELCRDYSLFNSQCSLPYQTFGYLTVTDFLNSLNDILYHSPDGYIHPIVDQSTKHIFKLVQQQRTKKKTTKTKIKQQEYKYTQQSK

Organism: NCBI:txid433720